Protein AF-A0A8S3PYC7-F1 (afdb_monomer)

Sequence (165 aa):
MASIVVGSVNCRGLANKVKRLDIFSICKKRYDIAVLVDTHCCLENENKWLQEWGYTGKFSSYSNRSRGVAVLFKNSIEFKINMEIVDNDVIVVGDWNVVQNYSLDTLNYQTENNPRAQVKIHEMMNNLDLLDIWRIQNPSVKRYSWRGPNKDLKPFVVTSDIKTI

Solvent-accessible surface area (backbone atoms only — not comparable to full-atom values): 10017 Å² total; per-residue (Å²): 132,89,62,58,31,38,34,55,44,82,52,79,46,41,84,54,63,68,64,37,52,51,51,49,54,53,38,66,75,70,21,48,34,33,37,36,29,37,30,20,37,26,80,90,46,48,66,58,52,39,58,74,62,68,46,60,66,50,72,50,58,72,28,76,85,47,51,18,40,33,46,36,39,40,86,90,59,92,83,80,92,85,73,99,69,92,64,94,83,76,86,90,83,56,79,72,88,57,67,87,47,69,88,46,41,42,41,94,69,92,68,86,72,66,59,72,59,38,53,53,49,51,51,49,26,65,77,66,74,56,74,66,61,51,48,72,78,36,79,84,59,71,61,73,62,37,78,50,91,51,90,88,54,56,42,31,40,59,57,57,73,42,72,50,118

Structure (mmCIF, N/CA/C/O backbone):
data_AF-A0A8S3PYC7-F1
#
_entry.id   AF-A0A8S3PYC7-F1
#
loop_
_atom_site.group_PDB
_atom_site.id
_atom_site.type_symbol
_atom_site.label_atom_id
_atom_site.label_alt_id
_atom_site.label_comp_id
_atom_site.label_asym_id
_atom_site.label_entity_id
_atom_site.label_seq_id
_atom_site.pdbx_PDB_ins_code
_atom_site.Cartn_x
_atom_site.Cartn_y
_atom_site.Cartn_z
_atom_site.occupancy
_atom_site.B_iso_or_equiv
_atom_site.auth_seq_id
_atom_site.auth_comp_id
_atom_site.auth_asym_id
_atom_site.auth_atom_id
_atom_site.pdbx_PDB_model_num
ATOM 1 N N . MET A 1 1 ? -9.078 -22.794 11.471 1.00 53.59 1 MET A N 1
ATOM 2 C CA . MET A 1 1 ? -8.431 -21.544 11.925 1.00 53.59 1 MET A CA 1
ATOM 3 C C . MET A 1 1 ? -9.069 -20.387 11.182 1.00 53.59 1 MET A C 1
ATOM 5 O O . MET A 1 1 ? -9.497 -20.592 10.052 1.00 53.59 1 MET A O 1
ATOM 9 N N . ALA A 1 2 ? -9.206 -19.223 11.815 1.00 69.94 2 ALA A N 1
ATOM 10 C CA . ALA A 1 2 ? -9.625 -18.014 11.111 1.00 69.94 2 ALA A CA 1
ATOM 11 C C . ALA A 1 2 ? -8.424 -17.472 10.319 1.00 69.94 2 ALA A C 1
ATOM 13 O O . ALA A 1 2 ? -7.358 -17.295 10.899 1.00 69.94 2 ALA A O 1
ATOM 14 N N . SER A 1 3 ? -8.588 -17.258 9.013 1.00 82.62 3 SER A N 1
ATOM 15 C CA . SER A 1 3 ? -7.548 -16.706 8.135 1.00 82.62 3 SER A CA 1
ATOM 16 C C . SER A 1 3 ? -7.606 -15.178 8.139 1.00 82.62 3 SER A C 1
ATOM 18 O O . SER A 1 3 ? -8.700 -14.629 7.986 1.00 82.62 3 SER A O 1
ATOM 20 N N . ILE A 1 4 ? -6.462 -14.502 8.242 1.00 86.31 4 ILE A N 1
ATOM 21 C CA . ILE A 1 4 ? -6.357 -13.039 8.109 1.00 86.31 4 ILE A CA 1
ATOM 22 C C . ILE A 1 4 ? -6.059 -12.689 6.649 1.00 86.31 4 ILE A C 1
ATOM 24 O O . ILE A 1 4 ? -5.155 -13.258 6.038 1.00 86.31 4 ILE A O 1
ATOM 28 N N . VAL A 1 5 ? -6.786 -11.726 6.082 1.00 87.31 5 VAL A N 1
ATOM 29 C CA . VAL A 1 5 ? -6.569 -11.255 4.706 1.00 87.31 5 VAL A CA 1
ATOM 30 C C . VAL A 1 5 ? -5.931 -9.867 4.705 1.00 87.31 5 VAL A C 1
ATOM 32 O O . VAL A 1 5 ? -6.519 -8.904 5.206 1.00 87.31 5 VAL A O 1
ATOM 35 N N . VAL A 1 6 ? -4.755 -9.742 4.084 1.00 86.69 6 VAL A N 1
ATOM 36 C CA . VAL A 1 6 ? -3.992 -8.491 3.986 1.00 86.69 6 VAL A CA 1
ATOM 37 C C . VAL A 1 6 ? -3.969 -7.993 2.538 1.00 86.69 6 VAL A C 1
ATOM 39 O O . VAL A 1 6 ? -3.600 -8.704 1.607 1.00 86.69 6 VAL A O 1
ATOM 42 N N . GLY A 1 7 ? -4.363 -6.744 2.317 1.00 86.56 7 GLY A N 1
ATOM 43 C CA . GLY A 1 7 ? -4.378 -6.133 0.987 1.00 86.56 7 GLY A CA 1
ATOM 44 C C . GLY A 1 7 ? -3.523 -4.886 0.914 1.00 86.56 7 GLY A C 1
ATOM 45 O O . GLY A 1 7 ? -3.391 -4.170 1.904 1.00 86.56 7 GLY A O 1
ATOM 46 N N . SER A 1 8 ? -3.000 -4.578 -0.273 1.00 86.31 8 SER A N 1
ATOM 47 C CA . SER A 1 8 ? -2.338 -3.300 -0.529 1.00 86.31 8 SER A CA 1
ATOM 48 C C . SER A 1 8 ? -2.892 -2.602 -1.771 1.00 86.31 8 SER A C 1
ATOM 50 O O . SER A 1 8 ? -3.187 -3.239 -2.782 1.00 86.31 8 SER A O 1
ATOM 52 N N . VAL A 1 9 ? -3.067 -1.280 -1.691 1.00 87.81 9 VAL A N 1
ATOM 53 C CA . VAL A 1 9 ? -3.665 -0.464 -2.757 1.00 87.81 9 VAL A CA 1
ATOM 54 C C . VAL A 1 9 ? -2.859 0.815 -2.955 1.00 87.81 9 VAL A C 1
ATOM 56 O O . VAL A 1 9 ? -2.819 1.675 -2.072 1.00 87.81 9 VAL A O 1
ATOM 59 N N . ASN A 1 10 ? -2.275 0.990 -4.145 1.00 88.19 10 ASN A N 1
ATOM 60 C CA . ASN A 1 10 ? -1.768 2.296 -4.563 1.00 88.19 10 ASN A CA 1
ATOM 61 C C . ASN A 1 10 ? -2.944 3.217 -4.909 1.00 88.19 10 ASN A C 1
ATOM 63 O O . ASN A 1 10 ? -3.694 2.988 -5.860 1.00 88.19 10 ASN A O 1
ATOM 67 N N . CYS A 1 11 ? -3.104 4.262 -4.105 1.00 88.69 11 CYS A N 1
ATOM 68 C CA . CYS A 1 11 ? -4.239 5.162 -4.161 1.00 88.69 11 CYS A CA 1
ATOM 69 C C . CYS A 1 11 ? -4.059 6.297 -5.164 1.00 88.69 11 CYS A C 1
ATOM 71 O O . CYS A 1 11 ? -5.072 6.822 -5.628 1.00 88.69 11 CYS A O 1
ATOM 73 N N . ARG A 1 12 ? -2.828 6.697 -5.508 1.00 89.12 12 ARG A N 1
ATOM 74 C CA . ARG A 1 12 ? -2.535 7.892 -6.325 1.00 89.12 12 ARG A CA 1
ATOM 75 C C . ARG A 1 12 ? -3.287 9.135 -5.835 1.00 89.12 12 ARG A C 1
ATOM 77 O O . ARG A 1 12 ? -4.076 9.741 -6.569 1.00 89.12 12 ARG A O 1
ATOM 84 N N . GLY A 1 13 ? -3.144 9.432 -4.551 1.00 90.00 13 GLY A N 1
ATOM 85 C CA . GLY A 1 13 ? -3.794 10.522 -3.833 1.00 90.00 13 GLY A CA 1
ATOM 86 C C . GLY A 1 13 ? -5.242 10.239 -3.418 1.00 90.00 13 GLY A C 1
ATOM 87 O O . GLY A 1 13 ? -6.081 9.800 -4.212 1.00 90.00 13 GLY A O 1
ATOM 88 N N . LEU A 1 14 ? -5.561 10.576 -2.168 1.00 94.19 14 LEU A N 1
ATOM 89 C CA . LEU A 1 14 ? -6.886 10.415 -1.557 1.00 94.19 14 LEU A CA 1
ATOM 90 C C . LEU A 1 14 ? -7.571 11.744 -1.216 1.00 94.19 14 LEU A C 1
ATOM 92 O O . LEU A 1 14 ? -8.548 11.753 -0.475 1.00 94.19 14 LEU A O 1
ATOM 96 N N . ALA A 1 15 ? -7.113 12.880 -1.748 1.00 93.75 15 ALA A N 1
ATOM 97 C CA . ALA A 1 15 ? -7.708 14.187 -1.446 1.00 93.75 15 ALA A CA 1
ATOM 98 C C . ALA A 1 15 ? -9.210 14.262 -1.804 1.00 93.75 15 ALA A C 1
ATOM 100 O O . ALA A 1 15 ? -10.020 14.778 -1.026 1.00 93.75 15 ALA A O 1
ATOM 101 N N . ASN A 1 16 ? -9.606 13.682 -2.943 1.00 95.44 16 ASN A N 1
ATOM 102 C CA . ASN A 1 16 ? -11.006 13.607 -3.357 1.00 95.44 16 ASN A CA 1
ATOM 103 C C . ASN A 1 16 ? -11.812 12.705 -2.402 1.00 95.44 16 ASN A C 1
ATOM 105 O O . ASN A 1 16 ? -11.527 11.515 -2.270 1.00 95.44 16 ASN A O 1
ATOM 109 N N . LYS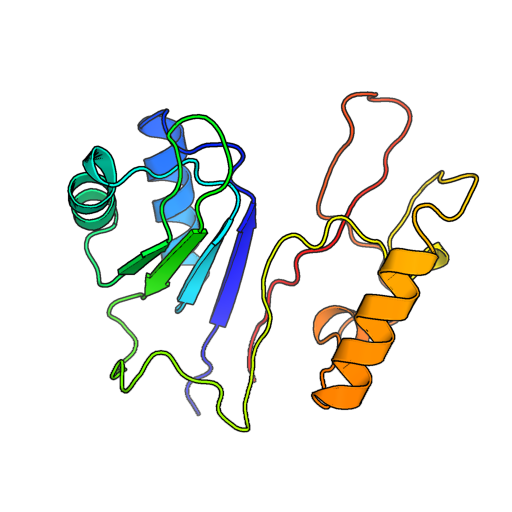 A 1 17 ? -12.839 13.275 -1.756 1.00 96.38 17 LYS A N 1
ATOM 110 C CA . LYS A 1 17 ? -13.647 12.581 -0.740 1.00 96.38 17 LYS A CA 1
ATOM 111 C C . LYS A 1 17 ? -14.390 11.363 -1.289 1.00 96.38 17 LYS A C 1
ATOM 113 O O . LYS A 1 17 ? -14.406 10.342 -0.617 1.00 96.38 17 LYS A O 1
ATOM 118 N N . VAL A 1 18 ? -14.976 11.459 -2.482 1.00 97.12 18 VAL A N 1
ATOM 119 C CA . VAL A 1 18 ? -15.742 10.357 -3.090 1.00 97.12 18 VAL A CA 1
ATOM 120 C C . VAL A 1 18 ? -14.819 9.167 -3.336 1.00 97.12 18 VAL A C 1
ATOM 122 O O . VAL A 1 18 ? -15.025 8.103 -2.762 1.00 97.12 18 VAL A O 1
ATOM 125 N N . LYS A 1 19 ? -13.710 9.395 -4.053 1.00 94.81 19 LYS A N 1
ATOM 126 C CA . LYS A 1 19 ? -12.677 8.377 -4.299 1.00 94.81 19 LYS A CA 1
ATOM 127 C C . LYS A 1 19 ? -12.171 7.744 -3.001 1.00 94.81 19 LYS A C 1
ATOM 129 O O . LYS A 1 19 ? -12.000 6.531 -2.929 1.00 94.81 19 LYS A O 1
ATOM 134 N N . ARG A 1 20 ? -11.905 8.564 -1.979 1.00 97.00 20 ARG A N 1
ATOM 135 C CA . ARG A 1 20 ? -11.398 8.092 -0.685 1.00 97.00 20 ARG A CA 1
ATOM 136 C C . ARG A 1 20 ? -12.394 7.180 0.026 1.00 97.00 20 ARG A C 1
ATOM 138 O O . ARG A 1 20 ? -11.998 6.112 0.482 1.00 97.00 20 ARG A O 1
ATOM 145 N N . LEU A 1 21 ? -13.667 7.565 0.079 1.00 97.25 21 LEU A N 1
ATOM 146 C CA . LEU A 1 21 ? -14.717 6.742 0.682 1.00 97.25 21 LEU A CA 1
ATOM 147 C C . LEU A 1 21 ? -14.955 5.444 -0.100 1.00 97.25 21 LEU A C 1
ATOM 149 O O . LEU A 1 21 ? -15.139 4.396 0.521 1.00 97.25 21 LEU A O 1
ATOM 153 N N . ASP A 1 22 ? -14.877 5.482 -1.430 1.00 96.62 22 ASP A N 1
ATOM 154 C CA . ASP A 1 22 ? -14.985 4.284 -2.268 1.00 96.62 22 ASP A CA 1
ATOM 155 C C . ASP A 1 22 ? -13.839 3.304 -1.994 1.00 96.62 22 ASP A C 1
ATOM 157 O O . ASP A 1 22 ? -14.080 2.119 -1.753 1.00 96.62 22 ASP A O 1
ATOM 161 N N . ILE A 1 23 ? -12.594 3.796 -1.948 1.00 94.62 23 ILE A N 1
ATOM 162 C CA . ILE A 1 23 ? -11.420 2.980 -1.605 1.00 94.62 23 ILE A CA 1
ATOM 163 C C . ILE A 1 23 ? -11.573 2.388 -0.202 1.00 94.62 23 ILE A C 1
ATOM 165 O O . ILE A 1 23 ? -11.395 1.183 -0.029 1.00 94.62 23 ILE A O 1
ATOM 169 N N . PHE A 1 24 ? -11.972 3.188 0.791 1.00 96.62 24 PHE A N 1
ATOM 170 C CA . PHE A 1 24 ? -12.225 2.688 2.144 1.00 96.62 24 PHE A CA 1
ATOM 171 C C . PHE A 1 24 ? -13.307 1.601 2.156 1.00 96.62 24 PHE A C 1
ATOM 173 O O . PHE A 1 24 ? -13.126 0.563 2.793 1.00 96.62 24 PHE A O 1
ATOM 180 N N . SER A 1 25 ? -14.411 1.783 1.426 1.00 95.56 25 SER A N 1
ATOM 181 C CA . SER A 1 25 ? -15.470 0.772 1.342 1.00 95.56 25 SER A CA 1
ATOM 182 C C . SER A 1 25 ? -14.980 -0.528 0.703 1.00 95.56 25 SER A C 1
ATOM 184 O O . SER A 1 25 ? -15.291 -1.608 1.214 1.00 95.56 25 SER A O 1
ATOM 186 N N . ILE A 1 26 ? -14.203 -0.445 -0.380 1.00 93.00 26 ILE A N 1
ATOM 187 C CA . ILE A 1 26 ? -13.619 -1.616 -1.046 1.00 93.00 26 ILE A CA 1
ATOM 188 C C . ILE A 1 26 ? -12.683 -2.355 -0.087 1.00 93.00 26 ILE A C 1
ATOM 190 O O . ILE A 1 26 ? -12.811 -3.571 0.064 1.00 93.00 26 ILE A O 1
ATOM 194 N N . CYS A 1 27 ? -11.799 -1.635 0.605 1.00 92.44 27 CYS A N 1
ATOM 195 C CA . CYS A 1 27 ? -10.856 -2.231 1.546 1.00 92.44 27 CYS A CA 1
ATOM 196 C C . CYS A 1 27 ? -11.563 -2.939 2.708 1.00 92.44 27 CYS A C 1
ATOM 198 O O . CYS A 1 27 ? -11.261 -4.099 2.965 1.00 92.44 27 CYS A O 1
ATOM 200 N N . LYS A 1 28 ? -12.576 -2.321 3.337 1.00 93.31 28 LYS A N 1
ATOM 201 C CA . LYS A 1 28 ? -13.361 -2.959 4.423 1.00 93.31 28 LYS A CA 1
ATOM 202 C C . LYS A 1 28 ? -14.023 -4.275 4.011 1.00 93.31 28 LYS A C 1
ATOM 204 O O . LYS A 1 28 ? -14.215 -5.170 4.840 1.00 93.31 28 LYS A O 1
ATOM 209 N N . LYS A 1 29 ? -14.440 -4.368 2.745 1.00 92.06 29 LYS A N 1
ATOM 210 C CA . LYS A 1 29 ? -15.100 -5.557 2.191 1.00 92.06 29 LYS A CA 1
ATOM 211 C C . LYS A 1 29 ? -14.114 -6.685 1.897 1.00 92.06 29 LYS A C 1
ATOM 213 O O . LYS A 1 29 ? -14.523 -7.839 1.940 1.00 92.06 29 LYS A O 1
ATOM 218 N N . ARG A 1 30 ? -12.861 -6.362 1.567 1.00 89.06 30 ARG A N 1
ATOM 219 C CA . ARG A 1 30 ? -11.885 -7.327 1.037 1.00 89.06 30 ARG A CA 1
ATOM 220 C C . ARG A 1 30 ? -10.810 -7.752 2.023 1.00 89.06 30 ARG A C 1
ATOM 222 O O . ARG A 1 30 ? -10.323 -8.869 1.898 1.00 89.06 30 ARG A O 1
ATOM 229 N N . TYR A 1 31 ? -10.437 -6.877 2.949 1.00 90.31 31 TYR A N 1
ATOM 230 C CA . TYR A 1 31 ? -9.241 -7.051 3.761 1.00 90.31 31 TYR A CA 1
ATOM 231 C C . TYR A 1 31 ? -9.549 -6.844 5.244 1.00 90.31 31 TYR A C 1
ATOM 233 O O . TYR A 1 31 ? -10.345 -5.975 5.614 1.00 90.31 31 TYR A O 1
ATOM 241 N N . ASP A 1 32 ? -8.892 -7.634 6.085 1.00 92.19 32 ASP A N 1
ATOM 242 C CA . ASP A 1 32 ? -8.833 -7.416 7.529 1.00 92.19 32 ASP A CA 1
ATOM 243 C C . ASP A 1 32 ? -7.801 -6.334 7.861 1.00 92.19 32 ASP A C 1
ATOM 245 O O . ASP A 1 32 ? -8.029 -5.503 8.741 1.00 92.19 32 ASP A O 1
ATOM 249 N N . ILE A 1 33 ? -6.705 -6.299 7.095 1.00 91.31 33 ILE A N 1
ATOM 250 C CA . ILE A 1 33 ? -5.672 -5.262 7.148 1.00 91.31 33 ILE A CA 1
ATOM 251 C C . ILE A 1 33 ? -5.467 -4.709 5.737 1.00 91.31 33 ILE A C 1
ATOM 253 O O . ILE A 1 33 ? -5.143 -5.449 4.810 1.00 91.31 33 ILE A O 1
ATOM 257 N N . ALA A 1 34 ? -5.649 -3.404 5.558 1.00 92.12 34 ALA A N 1
ATOM 258 C CA . ALA A 1 34 ? -5.452 -2.725 4.284 1.00 92.12 34 ALA A CA 1
ATOM 259 C C . ALA A 1 34 ? -4.293 -1.729 4.368 1.00 92.12 34 ALA A C 1
ATOM 261 O O . ALA A 1 34 ? -4.311 -0.816 5.191 1.00 92.12 34 ALA A O 1
ATOM 262 N N . VAL A 1 35 ? -3.319 -1.868 3.473 1.00 91.25 35 VAL A N 1
ATOM 263 C CA . VAL A 1 35 ? -2.191 -0.947 3.325 1.00 91.25 35 VAL A CA 1
ATOM 264 C C . VAL A 1 35 ? -2.410 -0.063 2.108 1.00 91.25 35 VAL A C 1
ATOM 266 O O . VAL A 1 35 ? -2.372 -0.503 0.962 1.00 91.25 35 VAL A O 1
ATOM 269 N N . LEU A 1 36 ? -2.661 1.213 2.348 1.00 91.62 36 LEU A N 1
ATOM 270 C CA . LEU A 1 36 ? -2.826 2.212 1.308 1.00 91.62 36 LEU A CA 1
ATOM 271 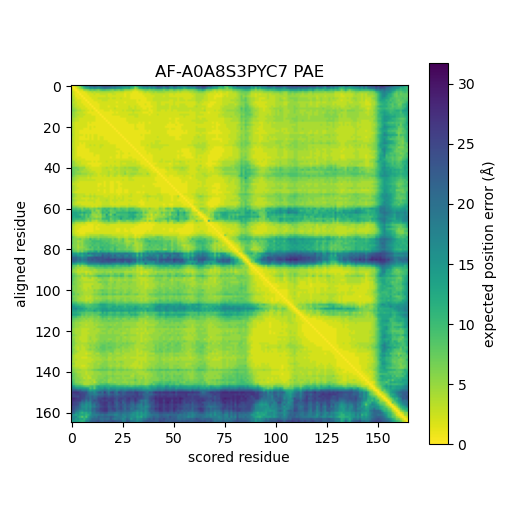C C . LEU A 1 36 ? -1.493 2.912 1.081 1.00 91.62 36 LEU A C 1
ATOM 273 O O . LEU A 1 36 ? -0.932 3.486 2.013 1.00 91.62 36 LEU A O 1
ATOM 277 N N . VAL A 1 37 ? -1.005 2.898 -0.153 1.00 89.12 37 VAL A N 1
ATOM 278 C CA . VAL A 1 37 ? 0.218 3.608 -0.550 1.00 89.12 37 VAL A CA 1
ATOM 279 C C . VAL A 1 37 ? -0.110 4.769 -1.476 1.00 89.12 37 VAL A C 1
ATOM 281 O O . VAL A 1 37 ? -1.166 4.790 -2.111 1.00 89.12 37 VAL A O 1
ATOM 284 N N . ASP 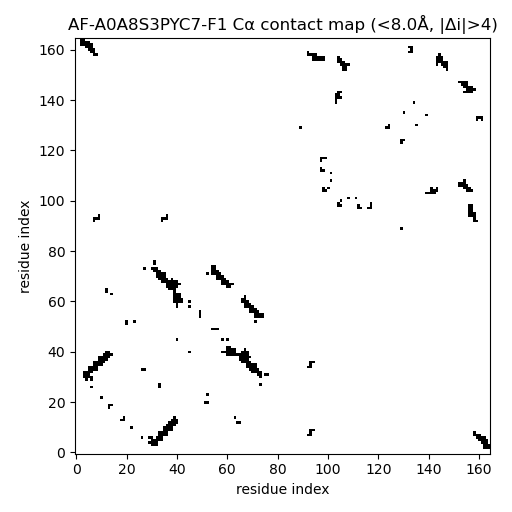A 1 38 ? 0.792 5.748 -1.529 1.00 87.19 38 ASP A N 1
ATOM 285 C CA . ASP A 1 38 ? 0.621 6.986 -2.295 1.00 87.19 38 ASP A CA 1
ATOM 286 C C . ASP A 1 38 ? -0.699 7.698 -1.952 1.00 87.19 38 ASP A C 1
ATOM 288 O O . ASP A 1 38 ? -1.485 8.101 -2.807 1.00 87.19 38 ASP A O 1
ATOM 292 N N . THR A 1 39 ? -1.010 7.774 -0.657 1.00 90.00 39 THR A N 1
ATOM 293 C CA . THR A 1 39 ? -2.274 8.348 -0.165 1.00 90.00 39 THR A CA 1
ATOM 294 C C . THR A 1 39 ? -2.299 9.871 -0.240 1.00 90.00 39 THR A C 1
ATOM 296 O O . THR A 1 39 ? -3.376 10.470 -0.297 1.00 90.00 39 THR A O 1
ATOM 299 N N . HIS A 1 40 ? -1.121 10.492 -0.249 1.00 92.00 40 HIS A N 1
ATOM 300 C CA . HIS A 1 40 ? -0.890 11.918 -0.051 1.00 92.00 40 HIS A CA 1
ATOM 301 C C . HIS A 1 40 ? -1.521 12.417 1.260 1.00 92.00 40 HIS A C 1
ATOM 303 O O . HIS A 1 40 ? -2.088 13.511 1.308 1.00 92.00 40 HIS A O 1
ATOM 309 N N . CYS A 1 41 ? -1.500 11.591 2.317 1.00 87.44 41 CYS A N 1
ATOM 310 C CA . CYS A 1 41 ? -1.903 12.037 3.645 1.00 87.44 41 CYS A CA 1
ATOM 311 C C . CYS A 1 41 ? -0.914 13.073 4.201 1.00 87.44 41 CYS A C 1
ATOM 313 O O . CYS A 1 41 ? 0.305 13.004 4.009 1.00 87.44 41 CYS A O 1
ATOM 315 N N . CYS A 1 42 ? -1.475 14.031 4.926 1.00 89.75 42 CYS A N 1
ATOM 316 C CA . CYS A 1 42 ? -0.782 15.040 5.712 1.00 89.75 42 CYS A CA 1
ATOM 317 C C . CYS A 1 42 ? -1.381 15.040 7.123 1.00 89.75 42 CYS A C 1
ATOM 319 O O . CYS A 1 42 ? -2.522 14.594 7.293 1.00 89.75 42 CYS A O 1
ATOM 321 N N . LEU A 1 43 ? -0.628 15.532 8.109 1.00 89.25 43 LEU A N 1
ATOM 322 C CA . LEU A 1 43 ? -1.023 15.518 9.523 1.00 89.25 43 LEU A CA 1
ATOM 323 C C . LEU A 1 43 ? -2.407 16.145 9.752 1.00 89.25 43 LEU A C 1
ATOM 325 O O . LEU A 1 43 ? -3.182 15.653 10.568 1.00 89.25 43 LEU A O 1
ATOM 329 N N . GLU A 1 44 ? -2.767 17.178 8.983 1.00 91.31 44 GLU A N 1
ATOM 330 C CA . GLU A 1 44 ? -4.065 17.851 9.105 1.00 91.31 44 GLU A CA 1
ATOM 331 C C . GLU A 1 44 ? -5.248 16.941 8.737 1.00 91.31 44 GLU A C 1
ATOM 333 O O . GLU A 1 44 ? -6.364 17.122 9.230 1.00 91.31 44 GLU A O 1
ATOM 338 N N . ASN A 1 45 ? -5.022 15.952 7.871 1.00 91.50 45 ASN A N 1
ATOM 339 C CA . ASN A 1 45 ? -6.075 15.107 7.322 1.00 91.50 45 ASN A CA 1
ATOM 340 C C . ASN A 1 45 ? -6.217 13.759 8.036 1.00 91.50 45 ASN A C 1
ATOM 342 O O . ASN A 1 45 ? -7.261 13.124 7.885 1.00 91.50 45 ASN A O 1
ATOM 346 N N . GLU A 1 46 ? -5.216 13.318 8.800 1.00 93.56 46 GLU A N 1
ATOM 347 C CA . GLU A 1 46 ? -5.184 11.980 9.409 1.00 93.56 46 GLU A CA 1
ATOM 348 C C . GLU A 1 46 ? -6.403 11.716 10.289 1.00 93.56 46 GLU A C 1
ATOM 350 O O . GLU A 1 46 ? -7.115 10.740 10.067 1.00 93.56 46 GLU A O 1
ATOM 355 N N . ASN A 1 47 ? -6.710 12.625 11.220 1.00 94.56 47 ASN A N 1
ATOM 356 C CA . ASN A 1 47 ? -7.854 12.476 12.124 1.00 94.56 47 ASN A CA 1
ATOM 357 C C . ASN A 1 47 ? -9.177 12.368 11.359 1.00 94.56 47 ASN A C 1
ATOM 359 O O . ASN A 1 47 ? -10.006 11.507 11.650 1.00 94.56 47 ASN A O 1
ATOM 363 N N . LYS A 1 48 ? -9.361 13.209 10.337 1.00 96.00 48 LYS A N 1
ATOM 364 C CA . LYS A 1 48 ? -10.557 13.179 9.490 1.00 96.00 48 LYS A CA 1
ATOM 365 C C . LYS A 1 48 ? -10.656 11.869 8.714 1.00 96.00 48 LYS A C 1
ATOM 367 O O . LYS A 1 48 ? -11.730 11.280 8.637 1.00 96.00 48 LYS A O 1
ATOM 372 N N . TRP A 1 49 ? -9.560 11.421 8.113 1.00 96.38 49 TRP A N 1
ATOM 373 C CA . TRP A 1 49 ? -9.543 10.195 7.317 1.00 96.38 49 TRP A CA 1
ATOM 374 C C . TRP A 1 49 ? -9.709 8.960 8.200 1.00 96.38 49 TRP A C 1
ATOM 376 O O . TRP A 1 49 ? -10.376 8.018 7.787 1.00 96.38 49 TRP A O 1
ATOM 386 N N . LEU A 1 50 ? -9.193 8.982 9.430 1.00 96.06 50 LEU A N 1
ATOM 387 C CA . LEU A 1 50 ? -9.422 7.939 10.423 1.00 96.06 50 LEU A CA 1
ATOM 388 C C . LEU A 1 50 ? -10.892 7.887 10.859 1.00 96.06 50 LEU A C 1
ATOM 390 O O . LEU A 1 50 ? -11.459 6.803 10.936 1.00 96.06 50 LEU A O 1
ATOM 394 N N . GLN A 1 51 ? -11.542 9.036 11.066 1.00 96.44 51 GLN A N 1
ATOM 395 C CA . GLN A 1 51 ? -12.985 9.099 11.341 1.00 96.44 51 GLN A CA 1
ATOM 396 C C . GLN A 1 51 ? -13.821 8.578 10.163 1.00 96.44 51 GLN A C 1
ATOM 398 O O . GLN A 1 51 ? -14.775 7.831 10.363 1.00 96.44 51 GLN A O 1
ATOM 403 N N . GLU A 1 52 ? -13.452 8.926 8.928 1.00 97.00 52 GLU A N 1
ATOM 404 C CA . GLU A 1 52 ? -14.095 8.403 7.714 1.00 97.00 52 GLU A CA 1
ATOM 405 C C . GLU A 1 52 ? -13.844 6.891 7.532 1.00 97.00 52 GLU A C 1
ATOM 407 O O . GLU A 1 52 ? -14.723 6.163 7.060 1.00 97.00 52 GLU A O 1
ATOM 412 N N . TRP A 1 53 ? -12.669 6.394 7.935 1.00 96.94 53 TRP A N 1
ATOM 413 C CA . TRP A 1 53 ? -12.377 4.963 8.020 1.00 96.94 53 TRP A CA 1
ATOM 414 C C . TRP A 1 53 ? -13.194 4.284 9.125 1.00 96.94 53 TRP A C 1
ATOM 416 O O . TRP A 1 53 ? -13.683 3.179 8.923 1.00 96.94 53 TRP A O 1
ATOM 426 N N . GLY A 1 54 ? -13.417 4.930 10.265 1.00 95.62 54 GLY A N 1
ATOM 427 C CA . GLY A 1 54 ? -14.317 4.470 11.325 1.00 95.62 54 GLY A CA 1
ATOM 428 C C . GLY A 1 54 ? -13.820 3.287 12.164 1.00 95.62 54 GLY A C 1
ATOM 429 O O . GLY A 1 54 ? -14.555 2.843 13.039 1.00 95.62 54 GLY A O 1
ATOM 430 N N . TYR A 1 55 ? -12.606 2.785 11.924 1.00 94.44 55 TYR A N 1
ATOM 431 C CA . TYR A 1 55 ? -11.928 1.788 12.764 1.00 94.44 55 TYR A CA 1
ATOM 432 C C . TYR A 1 55 ? -10.505 2.257 13.090 1.00 94.44 55 TYR A C 1
ATOM 434 O O . TYR A 1 55 ? -10.131 3.396 12.812 1.00 94.44 55 TYR A O 1
ATOM 442 N N . THR A 1 56 ? -9.689 1.376 13.660 1.00 93.19 56 THR A N 1
ATOM 443 C CA . THR A 1 56 ? -8.285 1.663 13.945 1.00 93.19 56 THR A CA 1
ATOM 444 C C . THR A 1 56 ? -7.466 1.777 12.656 1.00 93.19 56 THR A C 1
ATOM 446 O O . THR A 1 56 ? -7.675 1.044 11.687 1.00 93.19 56 THR A O 1
ATOM 449 N N . GLY A 1 57 ? -6.496 2.688 12.654 1.00 93.31 57 GLY A N 1
ATOM 450 C CA . GLY A 1 57 ? -5.563 2.894 11.555 1.00 93.31 57 GLY A CA 1
ATOM 451 C C . GLY A 1 57 ? -4.349 3.704 11.998 1.00 93.31 57 GLY A C 1
ATOM 452 O O . GLY A 1 57 ? -4.400 4.427 12.995 1.00 93.31 57 GLY A O 1
ATOM 453 N N . LYS A 1 58 ? -3.249 3.562 1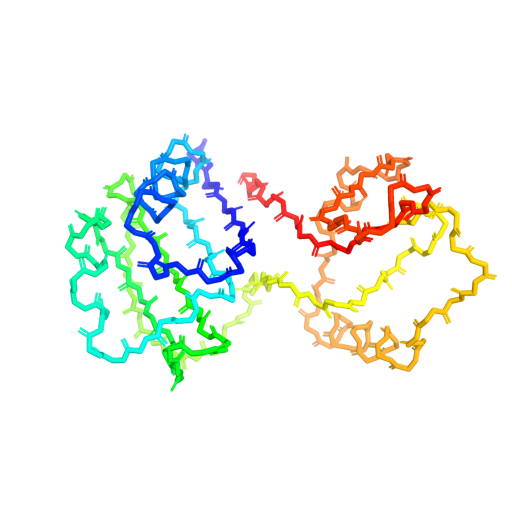1.265 1.00 92.19 58 LYS A N 1
ATOM 454 C CA . LYS A 1 58 ? -2.008 4.321 11.430 1.00 92.19 58 LYS A CA 1
ATOM 455 C C . LYS A 1 58 ? -1.633 4.964 10.107 1.00 92.19 58 LYS A C 1
ATOM 457 O O . LYS A 1 58 ? -1.785 4.349 9.054 1.00 92.19 58 LYS A O 1
ATOM 462 N N . PHE A 1 59 ? -1.147 6.193 10.175 1.00 91.75 59 PHE A N 1
ATOM 463 C CA . PHE A 1 59 ? -0.713 6.960 9.019 1.00 91.75 59 PHE A CA 1
ATOM 464 C C . PHE A 1 59 ? 0.765 7.299 9.183 1.00 91.75 59 PHE A C 1
ATOM 466 O O . PHE A 1 59 ? 1.213 7.664 10.265 1.00 91.75 59 PHE A O 1
ATOM 473 N N . SER A 1 60 ? 1.509 7.161 8.095 1.00 89.88 60 SER A N 1
ATOM 474 C CA . SER A 1 60 ? 2.825 7.755 7.922 1.00 89.88 60 SER A CA 1
ATOM 475 C C . SER A 1 60 ? 2.652 8.873 6.906 1.00 89.88 60 SER A C 1
ATOM 477 O O . SER A 1 60 ? 2.630 8.626 5.696 1.00 89.88 60 SER A O 1
ATOM 479 N N . SER A 1 61 ? 2.393 10.085 7.396 1.00 86.06 61 SER A N 1
ATOM 480 C CA . SER A 1 61 ? 2.173 11.259 6.555 1.00 86.06 61 SER A CA 1
ATOM 481 C C . SER A 1 61 ? 3.472 11.937 6.142 1.00 86.06 61 SER A C 1
ATOM 483 O O . SER A 1 61 ? 4.517 11.804 6.775 1.00 86.06 61 SER A O 1
ATOM 485 N N . TYR A 1 62 ? 3.405 12.668 5.029 1.00 78.56 62 TYR A N 1
ATOM 486 C CA . TYR A 1 62 ? 4.527 13.474 4.552 1.00 78.56 62 TYR A CA 1
ATOM 487 C C . TYR A 1 62 ? 4.049 14.802 3.971 1.00 78.56 62 TYR A C 1
ATOM 489 O O . TYR A 1 62 ? 4.398 15.867 4.466 1.00 78.56 62 TYR A O 1
ATOM 497 N N . SER A 1 63 ? 3.232 14.754 2.917 1.00 78.44 63 SER A N 1
ATOM 498 C CA . SER A 1 63 ? 2.722 15.950 2.249 1.00 78.44 63 SER A CA 1
ATOM 499 C C . SER A 1 63 ? 1.404 15.658 1.544 1.00 78.44 63 SER A C 1
ATOM 501 O O . SER A 1 63 ? 1.158 14.534 1.109 1.00 78.44 63 SER A O 1
ATOM 503 N N . ASN A 1 64 ? 0.604 16.696 1.308 1.00 79.31 64 ASN A N 1
ATOM 504 C CA . ASN A 1 64 ? -0.634 16.583 0.531 1.00 79.31 64 ASN A CA 1
ATOM 505 C C . ASN A 1 64 ? -0.423 16.451 -0.994 1.00 79.31 64 ASN A C 1
ATOM 507 O O . ASN A 1 64 ? -1.398 16.404 -1.748 1.00 79.31 64 ASN A O 1
ATOM 511 N N . ARG A 1 65 ? 0.831 16.395 -1.467 1.00 77.44 65 ARG A N 1
ATOM 512 C CA . ARG A 1 65 ? 1.177 16.326 -2.899 1.00 77.44 65 ARG A CA 1
ATOM 513 C C . ARG A 1 65 ? 1.822 15.016 -3.327 1.00 77.44 65 ARG A C 1
ATOM 515 O O . ARG A 1 65 ? 1.844 14.739 -4.519 1.00 77.44 65 ARG A O 1
ATOM 522 N N . SER A 1 66 ? 2.400 14.272 -2.389 1.00 80.00 66 SER A N 1
ATOM 523 C CA . SER A 1 66 ? 3.181 13.071 -2.683 1.00 80.00 66 SER A CA 1
ATOM 524 C C . SER A 1 66 ? 3.326 12.180 -1.453 1.00 80.00 66 SER A C 1
ATOM 526 O O . SER A 1 66 ? 3.312 12.685 -0.322 1.00 80.00 66 SER A O 1
ATOM 528 N N . ARG A 1 67 ? 3.575 10.885 -1.695 1.00 82.75 67 ARG A N 1
ATOM 529 C CA . ARG A 1 67 ? 3.879 9.868 -0.674 1.00 82.75 67 ARG A CA 1
ATOM 530 C C . ARG A 1 67 ? 2.691 9.638 0.264 1.00 82.75 67 ARG A C 1
ATOM 532 O O . ARG A 1 67 ? 1.542 9.800 -0.130 1.00 82.75 67 ARG A O 1
ATOM 539 N N . GLY A 1 68 ? 2.958 9.221 1.495 1.00 87.88 68 GLY A N 1
ATOM 540 C CA . GLY A 1 68 ? 1.938 8.924 2.487 1.00 87.88 68 GLY A CA 1
ATOM 541 C C . GLY A 1 68 ? 1.490 7.469 2.423 1.00 87.88 68 GLY A C 1
ATOM 542 O O . GLY A 1 68 ? 1.006 7.001 1.387 1.00 87.88 68 GLY A O 1
ATOM 543 N N . VAL A 1 69 ? 1.603 6.775 3.549 1.00 90.12 69 VAL A N 1
ATOM 544 C CA . VAL A 1 69 ? 1.146 5.391 3.723 1.00 90.12 69 VAL A CA 1
ATOM 545 C C . VAL A 1 69 ? 0.106 5.354 4.836 1.00 90.12 69 VAL A C 1
ATOM 547 O O . VAL A 1 69 ? 0.235 6.068 5.829 1.00 90.12 69 VAL A O 1
ATOM 550 N N . ALA A 1 70 ? -0.928 4.533 4.682 1.00 92.75 70 ALA A N 1
ATOM 551 C CA . ALA A 1 70 ? -1.879 4.245 5.746 1.00 92.75 70 ALA A CA 1
ATOM 552 C C . ALA A 1 70 ? -2.023 2.735 5.932 1.00 92.75 70 ALA A C 1
ATOM 554 O O . ALA A 1 70 ? -2.229 2.015 4.960 1.00 92.75 70 ALA A O 1
ATOM 555 N N . VAL A 1 71 ? -1.960 2.266 7.172 1.00 93.12 71 VAL A N 1
ATOM 556 C CA . VAL A 1 71 ? -2.281 0.888 7.552 1.00 93.12 71 VAL A CA 1
ATOM 557 C C . VAL A 1 71 ? -3.598 0.924 8.309 1.00 93.12 71 VAL A C 1
ATOM 559 O O . VAL A 1 71 ? -3.700 1.547 9.364 1.00 93.12 71 VAL A O 1
ATOM 562 N N . LEU A 1 72 ? -4.625 0.305 7.744 1.00 94.25 72 LEU A N 1
ATOM 563 C CA . LEU A 1 72 ? -6.001 0.374 8.213 1.00 94.25 72 LEU A CA 1
ATOM 564 C C . LEU A 1 72 ? -6.467 -1.011 8.653 1.00 94.25 72 LEU A C 1
ATOM 566 O O . LEU A 1 72 ? -6.325 -1.979 7.909 1.00 94.25 72 LEU A O 1
ATOM 570 N N . PHE A 1 73 ? -7.055 -1.095 9.841 1.00 94.12 73 PHE A N 1
ATOM 571 C CA . PHE A 1 73 ? -7.468 -2.353 10.456 1.00 94.12 73 PHE A CA 1
ATOM 572 C C . PHE A 1 73 ? -8.986 -2.427 10.533 1.00 94.12 73 PHE A C 1
ATOM 574 O O . PHE A 1 73 ? -9.657 -1.453 10.886 1.00 94.12 73 PHE A O 1
ATOM 581 N N . LYS A 1 74 ? -9.543 -3.588 10.206 1.00 92.12 74 LYS A N 1
ATOM 582 C CA . LYS A 1 74 ? -10.960 -3.881 10.397 1.00 92.12 74 LYS A CA 1
ATOM 583 C C . LYS A 1 74 ? -11.223 -4.223 11.862 1.00 92.12 74 LYS A C 1
ATOM 585 O O . LYS A 1 74 ? -10.403 -4.851 12.513 1.00 92.12 74 LYS A O 1
ATOM 590 N N . ASN A 1 75 ? -12.398 -3.870 12.379 1.00 88.69 75 ASN A N 1
ATOM 591 C CA . ASN A 1 75 ? -12.745 -4.160 13.777 1.00 88.69 75 ASN A CA 1
ATOM 592 C C . ASN A 1 75 ? -13.069 -5.646 14.053 1.00 88.69 75 ASN A C 1
ATOM 594 O O . ASN A 1 75 ? -13.424 -5.999 15.169 1.00 88.69 75 ASN A O 1
ATOM 598 N N . SER A 1 76 ? -13.018 -6.508 13.029 1.00 83.56 76 SER A N 1
ATOM 599 C CA . SER A 1 76 ? -13.235 -7.955 13.166 1.00 83.56 76 SER A CA 1
ATOM 600 C C . SER A 1 76 ? -11.994 -8.717 13.626 1.00 83.56 76 SER A C 1
ATOM 602 O O . SER A 1 76 ? -12.104 -9.907 13.902 1.00 83.56 76 SER A O 1
ATOM 604 N N . ILE A 1 77 ? -10.833 -8.059 13.684 1.00 82.38 77 ILE A N 1
ATOM 605 C CA . ILE A 1 77 ? -9.593 -8.646 14.185 1.00 82.38 77 ILE A CA 1
ATOM 606 C C . ILE A 1 77 ? -9.255 -8.053 15.549 1.00 82.38 77 ILE A C 1
ATOM 608 O O . ILE A 1 77 ? -9.265 -6.836 15.732 1.00 82.38 77 ILE A O 1
ATOM 612 N N . GLU A 1 78 ? -8.944 -8.920 16.506 1.00 82.81 78 GLU A N 1
ATOM 613 C CA . GLU A 1 78 ? -8.330 -8.507 17.761 1.00 82.81 78 GLU A CA 1
ATOM 614 C C . GLU A 1 78 ? -6.823 -8.393 17.536 1.00 82.81 78 GLU A C 1
ATOM 616 O O . GLU A 1 78 ? -6.176 -9.337 17.083 1.00 82.81 78 GLU A O 1
ATOM 621 N N . PHE A 1 79 ? -6.259 -7.220 17.803 1.00 80.88 79 PHE A N 1
ATOM 622 C CA . PHE A 1 79 ? -4.828 -6.992 17.663 1.00 80.88 79 PHE A CA 1
ATOM 623 C C . PHE A 1 79 ? -4.344 -5.971 18.685 1.00 80.88 79 PHE A C 1
ATOM 625 O O . PHE A 1 79 ? -5.090 -5.103 19.143 1.00 80.88 79 PHE A O 1
ATOM 632 N N . LYS A 1 80 ? -3.055 -6.055 19.004 1.00 80.12 80 LYS A N 1
ATOM 633 C CA . LYS A 1 80 ? -2.366 -5.108 19.873 1.00 80.12 80 LYS A CA 1
ATOM 634 C C . LYS A 1 80 ? -1.150 -4.561 19.137 1.00 80.12 80 LYS A C 1
ATOM 636 O O . LYS A 1 80 ? -0.313 -5.320 18.661 1.00 80.12 80 LYS A O 1
ATOM 641 N N . ILE A 1 81 ? -1.057 -3.239 19.038 1.00 76.31 81 ILE A N 1
ATOM 642 C CA . ILE A 1 81 ? 0.133 -2.575 18.496 1.00 76.31 81 ILE A CA 1
ATOM 643 C C . ILE A 1 81 ? 1.158 -2.512 19.633 1.00 76.31 81 ILE A C 1
ATOM 645 O O . ILE A 1 81 ? 0.993 -1.715 20.555 1.00 76.31 81 ILE A O 1
ATOM 649 N N . ASN A 1 82 ? 2.162 -3.394 19.601 1.00 65.50 82 ASN A N 1
ATOM 650 C CA . ASN A 1 82 ? 3.125 -3.551 20.695 1.00 65.50 82 ASN A CA 1
ATOM 651 C C . ASN A 1 82 ? 4.301 -2.564 20.615 1.00 65.50 82 ASN A C 1
ATOM 653 O O . ASN A 1 82 ? 4.623 -1.968 21.635 1.00 65.50 82 ASN A O 1
ATOM 657 N N . MET A 1 83 ? 4.923 -2.378 19.443 1.00 67.50 83 MET A N 1
ATOM 658 C CA . MET A 1 83 ? 6.045 -1.453 19.191 1.00 67.50 83 MET A CA 1
ATOM 659 C C . MET A 1 83 ? 6.256 -1.257 17.676 1.00 67.50 83 MET A C 1
ATOM 661 O O . MET A 1 83 ? 5.775 -2.052 16.874 1.00 67.50 83 MET A O 1
ATOM 665 N N . GLU A 1 84 ? 6.980 -0.205 17.290 1.00 57.66 84 GLU A N 1
ATOM 666 C CA . GLU A 1 84 ? 7.391 0.102 15.909 1.00 57.66 84 GLU A CA 1
ATOM 667 C C . GLU A 1 84 ? 8.833 -0.402 15.680 1.00 57.66 84 GLU A C 1
ATOM 669 O O . GLU A 1 84 ? 9.768 0.387 15.588 1.00 57.66 84 GLU A O 1
ATOM 674 N N . ILE A 1 85 ? 9.050 -1.726 15.725 1.00 61.91 85 ILE A N 1
ATOM 675 C CA . ILE A 1 85 ? 10.377 -2.374 15.614 1.00 61.91 85 ILE A CA 1
ATOM 676 C C . ILE A 1 85 ? 10.227 -3.737 14.903 1.00 61.91 85 ILE A C 1
ATOM 678 O O . ILE A 1 85 ? 9.198 -4.392 15.050 1.00 61.91 85 ILE A O 1
ATOM 682 N N . VAL A 1 86 ? 11.236 -4.127 14.112 1.00 52.22 86 VAL A N 1
ATOM 683 C CA . VAL A 1 86 ? 11.303 -5.353 13.288 1.00 52.22 86 VAL A CA 1
ATOM 684 C C . VAL A 1 86 ? 11.309 -6.619 14.159 1.00 52.22 86 VAL A C 1
ATOM 686 O O . VAL A 1 86 ? 12.128 -6.728 15.069 1.00 52.22 86 VAL A O 1
ATOM 689 N N . ASP A 1 87 ? 10.416 -7.560 13.854 1.00 56.56 87 ASP A N 1
ATOM 690 C CA . ASP A 1 87 ? 10.322 -8.905 14.448 1.00 56.56 87 ASP A CA 1
ATOM 691 C C . ASP A 1 87 ? 10.731 -9.968 13.402 1.00 56.56 87 ASP A C 1
ATOM 693 O O . ASP A 1 87 ? 10.978 -9.625 12.246 1.00 56.56 87 ASP A O 1
ATOM 697 N N . ASN A 1 88 ? 10.811 -11.244 13.783 1.00 61.66 88 ASN A N 1
ATOM 698 C CA . ASN A 1 88 ? 11.223 -12.347 12.903 1.00 61.66 88 ASN A CA 1
ATOM 699 C C . ASN A 1 88 ? 10.202 -12.660 11.792 1.00 61.66 88 ASN A C 1
ATOM 701 O O . ASN A 1 88 ? 10.591 -13.135 10.730 1.00 61.66 88 ASN A O 1
ATOM 705 N N . ASP A 1 89 ? 8.918 -12.358 12.009 1.00 70.50 89 ASP A N 1
ATOM 706 C CA . ASP A 1 89 ? 7.847 -12.584 11.034 1.00 70.50 89 ASP A CA 1
ATOM 707 C C . ASP A 1 89 ? 7.424 -11.258 10.386 1.00 70.50 89 ASP A C 1
ATOM 709 O O . ASP A 1 89 ? 6.651 -10.477 10.950 1.00 70.50 89 ASP A O 1
ATOM 713 N N . VAL A 1 90 ? 7.930 -10.988 9.178 1.00 75.88 90 VAL A N 1
ATOM 714 C CA . VAL A 1 90 ? 7.685 -9.723 8.467 1.00 75.88 90 VAL A CA 1
ATOM 715 C C . VAL A 1 90 ? 6.881 -9.943 7.192 1.00 75.88 90 VAL A C 1
ATOM 717 O O . VAL A 1 90 ? 7.244 -10.727 6.320 1.00 75.88 90 VAL A O 1
ATOM 720 N N . ILE A 1 91 ? 5.819 -9.151 7.035 1.00 79.38 91 ILE A N 1
ATOM 721 C CA . ILE A 1 91 ? 5.134 -8.966 5.755 1.00 79.38 91 ILE A CA 1
ATOM 722 C C . ILE A 1 91 ? 5.531 -7.602 5.194 1.00 79.38 91 ILE A C 1
ATOM 724 O O . ILE A 1 91 ? 5.193 -6.563 5.762 1.00 79.38 91 ILE A O 1
ATOM 728 N N . VAL A 1 92 ? 6.209 -7.600 4.046 1.00 81.56 92 VAL A N 1
ATOM 729 C CA . VAL A 1 92 ? 6.525 -6.369 3.310 1.00 81.56 92 VAL A CA 1
ATOM 730 C C . VAL A 1 92 ? 5.490 -6.160 2.210 1.00 81.56 92 VAL A C 1
ATOM 732 O O . VAL A 1 92 ? 5.336 -6.984 1.312 1.00 81.56 92 VAL A O 1
ATOM 735 N N . VAL A 1 93 ? 4.782 -5.033 2.266 1.00 79.38 93 VAL A N 1
ATOM 736 C CA . VAL A 1 93 ? 3.733 -4.661 1.307 1.00 79.38 93 VAL A CA 1
ATOM 737 C C . VAL A 1 93 ? 3.926 -3.234 0.824 1.00 79.38 93 VAL A C 1
ATOM 739 O O . VAL A 1 93 ? 4.268 -2.340 1.595 1.00 79.38 93 VAL A O 1
ATOM 742 N N . GLY A 1 94 ? 3.670 -3.003 -0.460 1.00 75.06 94 GLY A N 1
ATOM 743 C CA . GLY A 1 94 ? 3.750 -1.674 -1.046 1.00 75.06 94 GLY A CA 1
ATOM 744 C C . GLY A 1 94 ? 3.860 -1.705 -2.562 1.00 75.06 94 GLY A C 1
ATOM 745 O O . GLY A 1 94 ? 3.764 -2.762 -3.180 1.00 75.06 94 GLY A O 1
ATOM 746 N N . ASP A 1 95 ? 4.067 -0.527 -3.144 1.00 80.62 95 ASP A N 1
ATOM 747 C CA . ASP A 1 95 ? 4.392 -0.369 -4.559 1.00 80.62 95 ASP A CA 1
ATOM 748 C C . ASP A 1 95 ? 5.907 -0.210 -4.716 1.00 80.62 95 ASP A C 1
ATOM 750 O O . ASP A 1 95 ? 6.481 0.833 -4.393 1.00 80.62 95 ASP A O 1
ATOM 754 N N . TRP A 1 96 ? 6.553 -1.271 -5.192 1.00 81.88 96 TRP A N 1
ATOM 755 C CA . TRP A 1 96 ? 8.008 -1.349 -5.281 1.00 81.88 96 TRP A CA 1
ATOM 756 C C . TRP A 1 96 ? 8.558 -0.643 -6.519 1.00 81.88 96 TRP A C 1
ATOM 758 O O . TRP A 1 96 ? 9.762 -0.419 -6.593 1.00 81.88 96 TRP A O 1
ATOM 768 N N . ASN A 1 97 ? 7.714 -0.296 -7.500 1.00 82.12 97 ASN A N 1
ATOM 769 C CA . ASN A 1 97 ? 8.133 0.297 -8.779 1.00 82.12 97 ASN A CA 1
ATOM 770 C C . ASN A 1 97 ? 9.229 -0.496 -9.540 1.00 82.12 97 ASN A C 1
ATOM 772 O O . ASN A 1 97 ? 9.868 0.037 -10.448 1.00 82.12 97 ASN A O 1
ATOM 776 N N . VAL A 1 98 ? 9.441 -1.775 -9.203 1.00 86.25 98 VAL A N 1
ATOM 777 C CA . VAL A 1 98 ? 10.458 -2.653 -9.798 1.00 86.25 98 VAL A CA 1
ATOM 778 C C . VAL A 1 98 ? 9.847 -4.018 -10.093 1.00 86.25 98 VAL A C 1
ATOM 780 O O . VAL A 1 98 ? 9.228 -4.642 -9.231 1.00 86.25 98 VAL A O 1
ATOM 783 N N . VAL A 1 99 ? 10.039 -4.487 -11.322 1.00 86.38 99 VAL A N 1
ATOM 784 C CA . VAL A 1 99 ? 9.576 -5.798 -11.780 1.00 86.38 99 VAL A CA 1
ATOM 785 C C . VAL A 1 99 ? 10.548 -6.891 -11.325 1.00 86.38 99 VAL A C 1
ATOM 787 O O . VAL A 1 99 ? 11.755 -6.747 -11.514 1.00 86.38 99 VAL A O 1
ATOM 790 N N . GLN A 1 100 ? 10.032 -7.993 -10.769 1.00 85.81 100 GLN A N 1
ATOM 791 C CA . GLN A 1 100 ? 10.855 -9.122 -10.309 1.00 85.81 100 GLN A CA 1
ATOM 792 C C . GLN A 1 100 ? 11.027 -10.200 -11.389 1.00 85.81 100 GLN A C 1
ATOM 794 O O . GLN A 1 100 ? 12.134 -10.689 -11.587 1.00 85.81 100 GLN A O 1
ATOM 799 N N . ASN A 1 101 ? 9.984 -10.523 -12.164 1.00 86.44 101 ASN A N 1
ATOM 800 C CA . ASN A 1 101 ? 10.094 -11.432 -13.305 1.00 86.44 101 ASN A CA 1
ATOM 801 C C . ASN A 1 101 ? 9.602 -10.771 -14.597 1.00 86.44 101 ASN A C 1
ATOM 803 O O . ASN A 1 101 ? 8.409 -10.759 -14.900 1.00 86.44 101 ASN A O 1
ATOM 807 N N . TYR A 1 102 ? 10.532 -10.283 -15.420 1.00 85.00 102 TYR A N 1
ATOM 808 C CA . TYR A 1 102 ? 10.200 -9.585 -16.664 1.00 85.00 102 TYR A CA 1
ATOM 809 C C . TYR A 1 102 ? 9.327 -10.402 -17.619 1.00 85.00 102 TYR A C 1
ATOM 811 O O . TYR A 1 102 ? 8.398 -9.863 -18.217 1.00 85.00 102 TYR A O 1
ATOM 819 N N . SER A 1 103 ? 9.560 -11.708 -17.733 1.00 84.69 103 SER A N 1
ATOM 820 C CA . SER A 1 103 ? 8.829 -12.558 -18.680 1.00 84.69 103 SER A CA 1
ATOM 821 C C . SER A 1 103 ? 7.353 -12.782 -18.308 1.00 84.69 103 SER A C 1
ATOM 823 O O . SER A 1 103 ? 6.503 -12.973 -19.192 1.00 84.69 103 SER A O 1
ATOM 825 N N . LEU A 1 104 ? 7.034 -12.744 -17.010 1.00 85.81 104 LEU A N 1
ATOM 826 C CA . LEU A 1 104 ? 5.706 -13.065 -16.480 1.00 85.81 104 LEU A CA 1
ATOM 827 C C . LEU A 1 104 ? 4.942 -11.845 -15.949 1.00 85.81 104 LEU A C 1
ATOM 829 O O . LEU A 1 104 ? 3.715 -11.821 -16.041 1.00 85.81 104 LEU A O 1
ATOM 833 N N . ASP A 1 105 ? 5.643 -10.839 -15.432 1.00 84.12 105 ASP A N 1
ATOM 834 C CA . ASP A 1 105 ? 5.050 -9.647 -14.806 1.00 84.12 105 ASP A CA 1
ATOM 835 C C . ASP A 1 10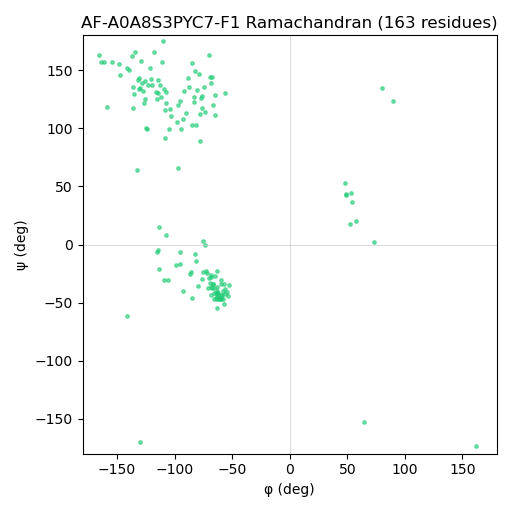5 ? 4.929 -8.470 -15.773 1.00 84.12 105 ASP A C 1
ATOM 837 O O . ASP A 1 105 ? 4.321 -7.448 -15.454 1.00 84.12 105 ASP A O 1
ATOM 841 N N . THR A 1 106 ? 5.471 -8.609 -16.983 1.00 80.00 106 THR A N 1
ATOM 842 C CA . THR A 1 106 ? 5.347 -7.589 -18.019 1.00 80.00 106 THR A CA 1
ATOM 843 C C . THR A 1 106 ? 4.601 -8.080 -19.248 1.00 80.00 106 THR A C 1
ATOM 845 O O . THR A 1 106 ? 4.347 -9.271 -19.459 1.00 80.00 106 THR A O 1
ATOM 848 N N . LEU A 1 107 ? 4.208 -7.111 -20.063 1.00 82.00 107 LEU A N 1
ATOM 849 C CA . LEU A 1 107 ? 3.718 -7.316 -21.409 1.00 82.00 107 LEU A CA 1
ATOM 850 C C . LEU A 1 107 ? 4.384 -6.250 -22.282 1.00 82.00 107 LEU A C 1
ATOM 852 O O . LEU A 1 107 ? 4.482 -5.098 -21.878 1.00 82.00 107 LEU A O 1
ATOM 856 N N . ASN A 1 108 ? 4.878 -6.631 -23.458 1.00 78.06 108 ASN A N 1
ATOM 857 C CA . ASN A 1 108 ? 5.454 -5.708 -24.445 1.00 78.06 108 ASN A CA 1
ATOM 858 C C . ASN A 1 108 ? 6.638 -4.839 -23.958 1.00 78.06 108 ASN A C 1
ATOM 860 O O . ASN A 1 108 ? 6.932 -3.815 -24.575 1.00 78.06 108 ASN A O 1
ATOM 864 N N . TYR A 1 109 ? 7.332 -5.223 -22.881 1.00 71.81 109 TYR A N 1
ATOM 865 C CA . TYR A 1 109 ? 8.602 -4.597 -22.509 1.00 71.81 109 TYR A CA 1
ATOM 866 C C . TYR A 1 109 ? 9.713 -5.100 -23.434 1.00 71.81 109 TYR A C 1
ATOM 868 O O . TYR A 1 109 ? 9.889 -6.305 -23.593 1.00 71.81 109 TYR A O 1
ATOM 876 N N . GLN A 1 110 ? 10.456 -4.176 -24.045 1.00 71.81 110 GLN A N 1
ATOM 877 C CA . GLN A 1 110 ? 11.580 -4.515 -24.927 1.00 71.81 110 GLN A CA 1
ATOM 878 C C . GLN A 1 110 ? 12.891 -4.720 -24.159 1.00 71.81 110 GLN A C 1
ATOM 880 O O . GLN A 1 110 ? 13.791 -5.393 -24.649 1.00 71.81 110 GLN A O 1
ATOM 885 N N . THR A 1 111 ? 13.000 -4.136 -22.964 1.00 78.44 111 THR A N 1
ATOM 886 C CA . THR A 1 111 ? 14.210 -4.146 -22.138 1.00 78.44 111 THR A CA 1
ATOM 887 C C . THR A 1 111 ? 13.867 -4.308 -20.665 1.00 78.44 111 THR A C 1
ATOM 889 O O . THR A 1 111 ? 12.813 -3.864 -20.208 1.00 78.44 111 THR A O 1
ATOM 892 N N . GLU A 1 112 ? 14.787 -4.893 -19.904 1.00 83.06 112 GLU A N 1
ATOM 893 C CA . GLU A 1 112 ? 14.691 -4.960 -18.449 1.00 83.06 112 GLU A CA 1
ATOM 894 C C . GLU A 1 112 ? 15.089 -3.614 -17.836 1.00 83.06 112 GLU A C 1
ATOM 896 O O . GLU A 1 112 ? 16.243 -3.187 -17.902 1.00 83.06 112 GLU A O 1
ATOM 901 N N . ASN A 1 113 ? 14.126 -2.913 -17.244 1.00 80.69 113 ASN A N 1
ATOM 902 C CA . ASN A 1 113 ? 14.378 -1.625 -16.608 1.00 80.69 113 ASN A CA 1
ATOM 903 C C . ASN A 1 113 ? 14.930 -1.800 -15.182 1.00 80.69 113 ASN A C 1
ATOM 905 O O . ASN A 1 113 ? 14.596 -2.730 -14.458 1.00 80.69 113 ASN A O 1
ATOM 909 N N . ASN A 1 114 ? 15.757 -0.865 -14.718 1.00 84.12 114 ASN A N 1
ATOM 910 C CA . ASN A 1 114 ? 16.223 -0.830 -13.323 1.00 84.12 114 ASN A CA 1
ATOM 911 C C . ASN A 1 114 ? 16.773 -2.172 -12.756 1.00 84.12 114 ASN A C 1
ATOM 913 O O . ASN A 1 114 ? 16.481 -2.490 -11.600 1.00 84.12 114 ASN A O 1
ATOM 917 N N . PRO A 1 115 ? 17.605 -2.947 -13.485 1.00 88.75 115 PRO A N 1
ATOM 918 C CA . PRO A 1 115 ? 18.079 -4.257 -13.015 1.00 88.75 115 PRO A CA 1
ATOM 919 C C . PRO A 1 115 ? 18.861 -4.164 -11.696 1.00 88.75 115 PRO A C 1
ATOM 921 O O . PRO A 1 115 ? 18.787 -5.044 -10.847 1.00 88.75 115 PRO A O 1
ATOM 924 N N . ARG A 1 116 ? 19.548 -3.039 -11.453 1.00 92.06 116 ARG A N 1
ATOM 925 C CA . ARG A 1 116 ? 20.238 -2.781 -10.177 1.00 92.06 116 ARG A CA 1
ATOM 926 C C . ARG A 1 116 ? 19.279 -2.704 -8.987 1.00 92.06 116 ARG A C 1
ATOM 928 O O . ARG A 1 116 ? 19.631 -3.152 -7.902 1.00 92.06 116 ARG A O 1
ATOM 935 N N . ALA A 1 117 ? 18.089 -2.134 -9.180 1.00 89.06 117 ALA A N 1
ATOM 936 C CA . ALA A 1 117 ? 17.084 -2.059 -8.125 1.00 89.06 117 ALA A CA 1
ATOM 937 C C . ALA A 1 117 ? 16.491 -3.446 -7.843 1.00 89.06 117 ALA A C 1
ATOM 939 O O . ALA A 1 117 ? 16.298 -3.796 -6.685 1.00 89.06 117 ALA A O 1
ATOM 940 N N . GLN A 1 118 ? 16.290 -4.262 -8.884 1.00 89.69 118 GLN A N 1
ATOM 941 C CA . GLN A 1 118 ? 15.849 -5.651 -8.738 1.00 89.69 118 GLN A CA 1
ATOM 942 C C . GLN A 1 118 ? 16.857 -6.480 -7.933 1.00 89.69 118 GLN A C 1
ATOM 944 O O . GLN A 1 118 ? 16.475 -7.145 -6.976 1.00 89.69 118 GLN A O 1
ATOM 949 N N . VAL A 1 119 ? 18.154 -6.374 -8.243 1.00 92.69 119 VAL A N 1
ATOM 950 C CA . VAL A 1 119 ? 19.209 -7.049 -7.466 1.00 92.69 119 VAL A CA 1
ATOM 951 C C . VAL A 1 119 ? 19.142 -6.662 -5.987 1.00 92.69 119 VAL A C 1
ATOM 953 O O . VAL A 1 119 ? 19.219 -7.533 -5.127 1.00 92.69 119 VAL A O 1
ATOM 956 N N . LYS A 1 120 ? 18.930 -5.37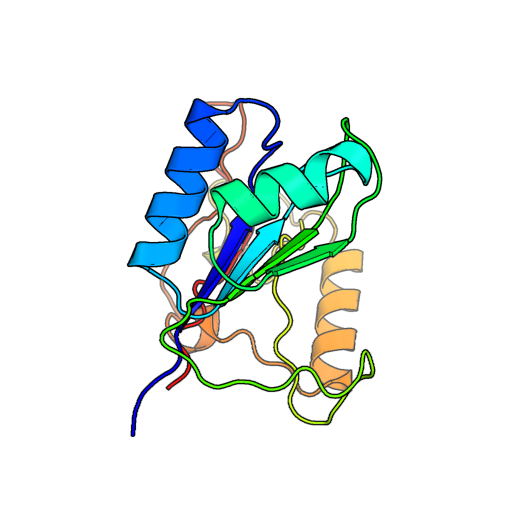9 -5.672 1.00 93.19 120 LYS A N 1
ATOM 957 C CA . LYS A 1 120 ? 18.806 -4.919 -4.279 1.00 93.19 120 LYS A CA 1
ATOM 958 C C . LYS A 1 120 ? 17.564 -5.455 -3.572 1.00 93.19 120 LYS A C 1
ATOM 960 O O . LYS A 1 120 ? 17.628 -5.733 -2.378 1.00 93.19 120 LYS A O 1
ATOM 965 N N . ILE A 1 121 ? 16.463 -5.639 -4.295 1.00 88.88 121 ILE A N 1
ATOM 966 C CA . ILE A 1 121 ? 15.265 -6.288 -3.757 1.00 88.88 121 ILE A CA 1
ATOM 967 C C . ILE A 1 121 ? 15.553 -7.755 -3.447 1.00 88.88 121 ILE A C 1
ATOM 969 O O . ILE A 1 121 ? 15.264 -8.191 -2.340 1.00 88.88 121 ILE A O 1
ATOM 973 N N . HIS A 1 122 ? 16.186 -8.492 -4.361 1.00 89.56 122 HIS A N 1
ATOM 974 C CA . HIS A 1 122 ? 16.554 -9.889 -4.120 1.00 89.56 122 HIS A CA 1
ATOM 975 C C . HIS A 1 122 ? 17.555 -10.048 -2.966 1.00 89.56 122 HIS A C 1
ATOM 977 O O . HIS A 1 122 ? 17.403 -10.954 -2.154 1.00 89.56 122 HIS A O 1
ATOM 983 N N . GLU A 1 123 ? 18.545 -9.158 -2.841 1.00 92.62 123 GLU A N 1
ATOM 984 C CA . GLU A 1 123 ? 19.435 -9.126 -1.672 1.00 92.62 123 GLU A CA 1
ATOM 985 C C . GLU A 1 123 ? 18.636 -8.943 -0.376 1.00 92.62 123 GLU A C 1
ATOM 987 O O . GLU A 1 123 ? 18.841 -9.683 0.582 1.00 92.62 123 GLU A O 1
ATOM 992 N N . MET A 1 124 ? 17.697 -7.992 -0.346 1.00 87.75 124 MET A N 1
ATOM 993 C CA . MET A 1 124 ? 16.842 -7.767 0.819 1.00 87.75 124 MET A CA 1
ATOM 994 C C . MET A 1 124 ? 15.957 -8.979 1.122 1.00 87.75 124 MET A C 1
ATOM 996 O O . MET A 1 124 ? 15.826 -9.346 2.285 1.00 87.75 124 MET A O 1
ATOM 1000 N N . MET A 1 125 ? 15.380 -9.611 0.096 1.00 87.69 125 MET A N 1
ATOM 1001 C CA . MET A 1 125 ? 14.578 -10.823 0.255 1.00 87.69 125 MET A CA 1
ATOM 1002 C C . MET A 1 125 ? 15.404 -11.956 0.856 1.00 87.69 125 MET A C 1
ATOM 1004 O O . MET A 1 125 ? 14.969 -12.554 1.827 1.00 87.69 125 MET A O 1
ATOM 1008 N N . ASN A 1 126 ? 16.617 -12.194 0.357 1.00 88.25 126 ASN A N 1
ATOM 1009 C CA . ASN A 1 126 ? 17.506 -13.220 0.903 1.00 88.25 126 ASN A CA 1
ATOM 1010 C C . ASN A 1 126 ? 17.926 -12.914 2.348 1.00 88.25 126 ASN A C 1
ATOM 1012 O O . ASN A 1 126 ? 17.958 -13.810 3.183 1.00 88.25 126 ASN A O 1
ATOM 1016 N N . ASN A 1 127 ? 18.237 -11.652 2.656 1.00 87.12 127 ASN A N 1
ATOM 1017 C CA . ASN A 1 127 ? 18.687 -11.247 3.991 1.00 87.12 127 ASN A CA 1
ATOM 1018 C C . ASN A 1 127 ? 17.584 -11.346 5.055 1.00 87.12 127 ASN A C 1
ATOM 1020 O O . ASN A 1 127 ? 17.893 -11.507 6.232 1.00 87.12 127 ASN A O 1
ATOM 1024 N N . LEU A 1 128 ? 16.323 -11.197 4.646 1.00 81.44 128 LEU A N 1
ATOM 1025 C CA . LEU A 1 128 ? 15.148 -11.216 5.519 1.00 81.44 128 LEU A CA 1
ATOM 1026 C C . LEU A 1 128 ? 14.313 -12.500 5.364 1.00 81.44 128 LEU A C 1
ATOM 1028 O O . LEU A 1 128 ? 13.208 -12.554 5.892 1.00 81.44 128 LEU A O 1
ATOM 1032 N N . ASP A 1 129 ? 14.813 -13.487 4.612 1.00 83.56 129 ASP A N 1
ATOM 1033 C CA . ASP A 1 129 ? 14.114 -14.734 4.260 1.00 83.56 129 ASP A CA 1
ATOM 1034 C C . ASP A 1 129 ? 12.679 -14.510 3.7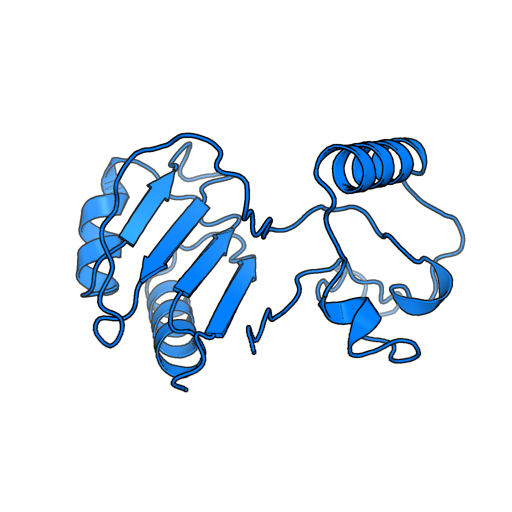28 1.00 83.56 129 ASP A C 1
ATOM 1036 O O . ASP A 1 129 ? 11.714 -15.182 4.092 1.00 83.56 129 ASP A O 1
ATOM 1040 N N . LEU A 1 130 ? 12.517 -13.497 2.869 1.00 84.44 130 LEU A N 1
ATOM 1041 C CA . LEU A 1 130 ? 11.223 -13.108 2.312 1.00 84.44 130 LEU A CA 1
ATOM 1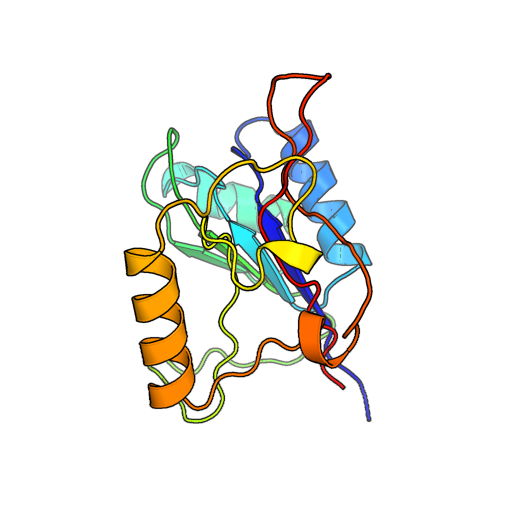042 C C . LEU A 1 130 ? 10.901 -13.879 1.037 1.00 84.44 130 LEU A C 1
ATOM 1044 O O . LEU A 1 130 ? 11.729 -14.058 0.143 1.00 84.44 130 LEU A O 1
ATOM 1048 N N . LEU A 1 131 ? 9.619 -14.203 0.898 1.00 85.12 131 LEU A N 1
ATOM 1049 C CA . LEU A 1 131 ? 9.060 -14.878 -0.263 1.00 85.12 131 LEU A CA 1
ATOM 1050 C C . LEU A 1 131 ? 8.080 -13.971 -1.019 1.00 85.12 131 LEU A C 1
ATOM 1052 O O . LEU A 1 131 ? 7.253 -13.285 -0.417 1.00 85.12 131 LEU A O 1
ATOM 1056 N N . ASP A 1 132 ? 8.098 -14.033 -2.355 1.00 86.38 132 ASP A N 1
ATOM 1057 C CA . ASP A 1 132 ? 7.014 -13.481 -3.178 1.00 86.38 132 ASP A CA 1
ATOM 1058 C C . ASP A 1 132 ? 5.819 -14.447 -3.170 1.00 86.38 132 ASP A C 1
ATOM 1060 O O . ASP A 1 132 ? 5.689 -15.345 -4.010 1.00 86.38 132 ASP A O 1
ATOM 1064 N N . ILE A 1 133 ? 4.933 -14.252 -2.191 1.00 85.62 133 ILE A N 1
ATOM 1065 C CA . ILE A 1 133 ? 3.739 -15.079 -1.970 1.00 85.62 133 ILE A CA 1
ATOM 1066 C C . ILE A 1 133 ? 2.877 -15.167 -3.234 1.00 85.62 133 ILE A C 1
ATOM 1068 O O . ILE A 1 133 ? 2.367 -16.242 -3.562 1.00 85.62 133 ILE A O 1
ATOM 1072 N N . TRP A 1 134 ? 2.708 -14.060 -3.964 1.00 84.12 134 TRP A N 1
ATOM 1073 C CA . TRP A 1 134 ? 1.830 -14.058 -5.128 1.00 84.12 134 TRP A CA 1
ATOM 1074 C C . TRP A 1 134 ? 2.408 -14.915 -6.251 1.00 84.12 134 TRP A C 1
ATOM 1076 O O . TRP A 1 134 ? 1.666 -15.710 -6.837 1.00 84.12 134 TRP A O 1
ATOM 1086 N N . ARG A 1 135 ? 3.715 -14.813 -6.522 1.00 87.75 135 ARG A N 1
ATOM 1087 C CA . ARG A 1 135 ? 4.366 -15.632 -7.553 1.00 87.75 135 ARG A CA 1
ATOM 1088 C C . ARG A 1 135 ? 4.421 -17.108 -7.165 1.00 87.75 135 ARG A C 1
ATOM 1090 O O . ARG A 1 135 ? 4.191 -17.946 -8.033 1.00 87.75 135 ARG A O 1
ATOM 1097 N N . ILE A 1 136 ? 4.630 -17.436 -5.888 1.00 87.25 136 ILE A N 1
ATOM 1098 C CA . ILE A 1 136 ? 4.559 -18.824 -5.392 1.00 87.25 136 ILE A CA 1
ATOM 1099 C C . ILE A 1 136 ? 3.171 -19.422 -5.637 1.00 87.25 136 ILE A C 1
ATOM 1101 O O . ILE A 1 136 ? 3.053 -20.534 -6.146 1.00 87.25 136 ILE A O 1
ATOM 1105 N N . GLN A 1 137 ? 2.111 -18.678 -5.317 1.00 85.25 137 GLN A N 1
ATOM 1106 C CA . GLN A 1 137 ? 0.734 -19.138 -5.518 1.00 85.25 137 GLN A CA 1
ATOM 1107 C C . GLN A 1 137 ? 0.314 -19.142 -6.994 1.00 85.25 137 GLN A C 1
ATOM 1109 O O . GLN A 1 137 ? -0.611 -19.859 -7.371 1.00 85.25 137 GLN A O 1
ATOM 1114 N N . ASN A 1 138 ? 0.977 -18.350 -7.840 1.00 88.12 138 ASN A N 1
ATOM 1115 C CA . ASN A 1 138 ? 0.628 -18.177 -9.247 1.00 88.12 138 ASN A CA 1
ATOM 1116 C C . ASN A 1 138 ? 1.863 -18.302 -10.164 1.00 88.12 138 ASN A C 1
ATOM 1118 O O . ASN A 1 138 ? 2.210 -17.336 -10.852 1.00 88.12 138 ASN A O 1
ATOM 1122 N N . PRO A 1 139 ? 2.527 -19.474 -10.248 1.00 91.81 139 PRO A N 1
ATOM 1123 C CA . PRO A 1 139 ? 3.854 -19.582 -10.865 1.00 91.81 139 PRO A CA 1
ATOM 1124 C C . PRO A 1 139 ? 3.913 -19.164 -12.335 1.00 91.81 139 PRO A C 1
ATOM 1126 O O . PRO A 1 139 ? 4.900 -18.582 -12.767 1.00 91.81 139 PRO A O 1
ATOM 1129 N N . SER A 1 140 ? 2.848 -19.415 -13.099 1.00 91.44 140 SER A N 1
ATOM 1130 C CA . SER A 1 140 ? 2.788 -19.172 -14.548 1.00 91.44 140 SER A CA 1
ATOM 1131 C C . SER A 1 140 ? 1.785 -18.092 -14.962 1.00 91.44 140 SER A C 1
ATOM 1133 O O . SER A 1 140 ? 1.703 -17.735 -16.139 1.00 91.44 140 SER A O 1
ATOM 1135 N N . VAL A 1 141 ? 1.008 -17.552 -14.019 1.00 87.56 141 VAL A N 1
ATOM 1136 C CA . VAL A 1 141 ? -0.042 -16.578 -14.337 1.00 87.56 141 VAL A CA 1
ATOM 1137 C C . VAL A 1 141 ? 0.594 -15.233 -14.665 1.00 87.56 141 VAL A C 1
ATOM 1139 O O . VAL A 1 141 ? 1.471 -14.749 -13.944 1.00 87.56 141 VAL A O 1
ATOM 1142 N N . LYS A 1 142 ? 0.110 -14.603 -15.737 1.00 85.62 142 LYS A N 1
ATOM 1143 C CA . LYS A 1 142 ? 0.419 -13.210 -16.061 1.00 85.62 142 LYS A CA 1
ATOM 1144 C C . LYS A 1 142 ? -0.656 -12.306 -15.464 1.00 85.62 142 LYS A C 1
ATOM 1146 O O . LYS A 1 142 ? -1.799 -12.301 -15.922 1.00 85.62 142 LYS A O 1
ATOM 1151 N N . ARG A 1 143 ? -0.297 -11.569 -14.414 1.00 81.94 143 ARG A N 1
ATOM 1152 C CA . ARG A 1 143 ? -1.141 -10.563 -13.756 1.00 81.94 143 ARG A CA 1
ATOM 1153 C C . ARG A 1 143 ? -0.305 -9.327 -13.449 1.00 81.94 143 ARG A C 1
ATOM 1155 O O . ARG A 1 143 ? 0.912 -9.333 -13.516 1.00 81.94 143 ARG A O 1
ATOM 1162 N N . TYR A 1 144 ? -1.016 -8.240 -13.206 1.00 79.69 144 TYR A N 1
ATOM 1163 C CA . TYR A 1 144 ? -0.645 -6.927 -13.674 1.00 79.69 144 TYR A CA 1
ATOM 1164 C C . TYR A 1 144 ? -1.350 -5.876 -12.795 1.00 79.69 144 TYR A C 1
ATOM 1166 O O . TYR A 1 144 ? -2.582 -5.834 -12.785 1.00 79.69 144 TYR A O 1
ATOM 1174 N N . SER A 1 145 ? -0.611 -5.026 -12.075 1.00 73.06 145 SER A N 1
ATOM 1175 C CA . SER A 1 145 ? -1.154 -4.064 -11.085 1.00 73.06 145 SER A CA 1
ATOM 1176 C C . SER A 1 145 ? -0.982 -2.564 -11.395 1.00 73.06 145 SER A C 1
ATOM 1178 O O . SER A 1 145 ? -1.619 -1.746 -10.740 1.00 73.06 145 SER A O 1
ATOM 1180 N N . TRP A 1 146 ? -0.252 -2.164 -12.443 1.00 74.31 146 TRP A N 1
ATOM 1181 C CA . TRP A 1 146 ? -0.167 -0.763 -12.902 1.00 74.31 146 TRP A CA 1
ATOM 1182 C C . TRP A 1 146 ? -0.420 -0.605 -14.410 1.00 74.31 146 TRP A C 1
ATOM 1184 O O . TRP A 1 146 ? 0.144 -1.338 -15.185 1.00 74.31 146 TRP A O 1
ATOM 1194 N N . ARG A 1 147 ? -1.213 0.356 -14.891 1.00 73.56 147 ARG A N 1
ATOM 1195 C CA . ARG A 1 147 ? -1.314 0.625 -16.347 1.00 73.56 147 ARG A CA 1
ATOM 1196 C C . ARG A 1 147 ? -0.649 1.943 -16.694 1.00 73.56 147 ARG A C 1
ATOM 1198 O O . ARG A 1 147 ? -0.922 2.944 -16.026 1.00 73.56 147 ARG A O 1
ATOM 1205 N N . GLY A 1 148 ? 0.152 1.929 -17.757 1.00 67.56 148 GLY A N 1
ATOM 1206 C CA . GLY A 1 148 ? 0.722 3.133 -18.342 1.00 67.56 148 GLY A CA 1
ATOM 1207 C C . GLY A 1 148 ? -0.303 4.019 -19.051 1.00 67.56 148 GLY A C 1
ATOM 1208 O O . GLY A 1 148 ? -1.414 3.575 -19.347 1.00 67.56 148 GLY A O 1
ATOM 1209 N N . PRO A 1 149 ? 0.056 5.289 -19.307 1.00 63.66 149 PRO A N 1
ATOM 1210 C CA . PRO A 1 149 ? -0.823 6.260 -19.959 1.00 63.66 149 PRO A CA 1
ATOM 1211 C C . PRO A 1 149 ? -1.032 5.978 -21.456 1.00 63.66 149 PRO A C 1
ATOM 1213 O O . PRO A 1 149 ? -2.062 6.364 -22.005 1.00 63.66 149 PRO A O 1
ATOM 1216 N N . ASN A 1 150 ? -0.096 5.278 -22.110 1.00 59.34 150 ASN A N 1
ATOM 1217 C CA . ASN A 1 150 ? -0.259 4.841 -23.495 1.00 59.34 150 ASN A CA 1
ATOM 1218 C C . ASN A 1 150 ? -1.206 3.639 -23.561 1.00 59.34 150 ASN A C 1
ATOM 1220 O O . ASN A 1 150 ? -0.904 2.568 -23.037 1.00 59.34 150 ASN A O 1
ATOM 1224 N N . LYS A 1 151 ? -2.348 3.807 -24.238 1.00 47.16 151 LYS A N 1
ATOM 1225 C CA . LYS A 1 151 ? -3.358 2.749 -24.416 1.00 47.16 151 LYS A CA 1
ATOM 1226 C C . LYS A 1 151 ? -2.824 1.542 -25.207 1.00 47.16 151 LYS A C 1
ATOM 1228 O O . LYS A 1 151 ? -3.335 0.438 -25.018 1.00 47.16 151 LYS A O 1
ATOM 1233 N N . ASP A 1 152 ? -1.773 1.749 -26.004 1.00 46.47 152 ASP A N 1
ATOM 1234 C CA . ASP A 1 152 ? -1.239 0.769 -26.959 1.00 46.47 152 ASP A CA 1
ATOM 1235 C C . ASP A 1 152 ? -0.063 -0.063 -26.418 1.00 46.47 152 ASP A C 1
ATOM 1237 O O . ASP A 1 152 ? 0.233 -1.141 -26.932 1.00 46.47 152 ASP A O 1
ATOM 1241 N N . LEU A 1 153 ? 0.577 0.376 -25.328 1.00 39.81 153 LEU A N 1
ATOM 1242 C CA . LEU A 1 153 ? 1.668 -0.348 -24.671 1.00 39.81 153 LEU A CA 1
ATOM 1243 C C . LEU A 1 153 ? 1.316 -0.545 -23.200 1.00 39.81 153 LEU A C 1
ATOM 1245 O O . LEU A 1 153 ? 1.439 0.357 -22.375 1.00 39.81 153 LEU A O 1
ATOM 1249 N N . LYS A 1 154 ? 0.847 -1.751 -22.878 1.00 37.19 154 LYS A N 1
ATOM 1250 C CA . LYS A 1 154 ? 0.528 -2.155 -21.510 1.00 37.19 154 LYS A CA 1
ATOM 1251 C C . LYS A 1 154 ? 1.757 -2.774 -20.865 1.00 37.19 154 LYS A C 1
ATOM 1253 O O . LYS A 1 154 ? 2.084 -3.891 -21.234 1.00 37.19 154 LYS A O 1
ATOM 1258 N N . PRO A 1 155 ? 2.348 -2.139 -19.853 1.00 38.78 155 PRO A N 1
ATOM 1259 C CA . PRO A 1 155 ? 2.945 -2.959 -18.805 1.00 38.78 155 PRO A CA 1
ATOM 1260 C C . PRO A 1 155 ? 2.607 -2.476 -17.395 1.00 38.78 155 PRO A C 1
ATOM 1262 O O . PRO A 1 155 ? 2.087 -1.375 -17.249 1.00 38.78 155 PRO A O 1
ATOM 1265 N N . PHE A 1 156 ? 2.867 -3.333 -16.396 1.00 39.41 156 PHE A N 1
ATOM 1266 C CA . PHE A 1 156 ? 2.350 -3.258 -15.031 1.00 39.41 156 PHE A CA 1
ATOM 1267 C C . PHE A 1 156 ? 3.393 -3.613 -13.958 1.00 39.41 156 PHE A C 1
ATOM 1269 O O . PHE A 1 156 ? 4.267 -4.428 -14.210 1.00 39.41 156 PHE A O 1
ATOM 1276 N N . VAL A 1 157 ? 3.278 -3.023 -12.758 1.00 32.78 157 VAL A N 1
ATOM 1277 C CA . VAL A 1 157 ? 4.149 -3.256 -11.587 1.00 32.78 157 VAL A CA 1
ATOM 1278 C C . VAL A 1 157 ? 3.324 -3.697 -10.385 1.00 32.78 157 VAL A C 1
ATOM 1280 O O . VAL A 1 157 ? 2.251 -3.134 -10.162 1.00 32.78 157 VAL A O 1
ATOM 1283 N N . VAL A 1 158 ? 3.848 -4.706 -9.677 1.00 39.00 158 VAL A N 1
ATOM 1284 C CA . VAL A 1 158 ? 3.300 -5.572 -8.611 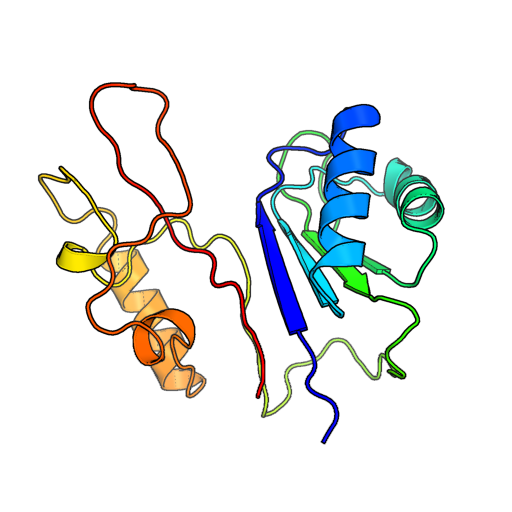1.00 39.00 158 VAL A CA 1
ATOM 1285 C C . VAL A 1 158 ? 2.758 -4.824 -7.384 1.00 39.00 158 VAL A C 1
ATOM 1287 O O . VAL A 1 158 ? 3.472 -4.041 -6.767 1.00 39.00 158 VAL A O 1
ATOM 1290 N N . THR A 1 159 ? 1.538 -5.176 -6.967 1.00 36.91 159 THR A N 1
ATOM 1291 C CA . THR A 1 159 ? 1.213 -5.380 -5.548 1.00 36.91 159 THR A CA 1
ATOM 1292 C C . THR A 1 159 ? 0.490 -6.723 -5.416 1.00 36.91 159 THR A C 1
ATOM 1294 O O . THR A 1 159 ? -0.374 -7.064 -6.231 1.00 36.91 159 THR A O 1
ATOM 1297 N N . SER A 1 160 ? 0.886 -7.529 -4.436 1.00 40.12 160 SER A N 1
ATOM 1298 C CA . SER A 1 160 ? 0.232 -8.790 -4.109 1.00 40.12 160 SER A CA 1
ATOM 1299 C C . SER A 1 160 ? -0.978 -8.511 -3.210 1.00 40.12 160 SER A C 1
ATOM 1301 O O . SER A 1 160 ? -0.873 -7.854 -2.174 1.00 40.12 160 SER A O 1
ATOM 1303 N N . ASP A 1 161 ? -2.151 -9.008 -3.607 1.00 43.53 161 ASP A N 1
ATOM 1304 C CA . ASP A 1 161 ? -3.180 -9.353 -2.626 1.00 43.53 161 ASP A CA 1
ATOM 1305 C C . ASP A 1 161 ? -2.582 -10.507 -1.800 1.00 43.53 161 ASP A C 1
ATOM 1307 O O . ASP A 1 161 ? -2.360 -11.590 -2.346 1.00 43.53 161 ASP A O 1
ATOM 1311 N N . ILE A 1 162 ? -2.261 -10.283 -0.523 1.00 45.31 162 ILE A N 1
ATOM 1312 C CA . ILE A 1 162 ? -1.724 -11.326 0.357 1.00 45.31 162 ILE A CA 1
ATOM 1313 C C . ILE A 1 162 ? -2.896 -11.926 1.125 1.00 45.31 162 ILE A C 1
ATOM 1315 O O . ILE A 1 162 ? -3.374 -11.396 2.127 1.00 45.31 162 ILE A O 1
ATOM 1319 N N . LYS A 1 163 ? -3.378 -13.075 0.659 1.00 38.56 163 LYS A N 1
ATOM 1320 C CA . LYS A 1 163 ? -4.244 -13.906 1.489 1.00 38.56 163 LYS A CA 1
ATOM 1321 C C . LYS A 1 163 ? -3.339 -14.780 2.350 1.00 38.56 163 LYS A C 1
ATOM 1323 O O . LYS A 1 163 ? -2.745 -15.726 1.834 1.00 38.56 163 LYS A O 1
ATOM 1328 N N . THR A 1 164 ? -3.189 -14.428 3.623 1.00 35.66 164 THR A N 1
ATOM 1329 C CA . THR A 1 164 ? -2.503 -15.291 4.584 1.00 35.66 164 THR A CA 1
ATOM 1330 C C . THR A 1 164 ? -3.375 -16.532 4.814 1.00 35.66 164 THR A C 1
ATOM 1332 O O . THR A 1 164 ? -4.607 -16.434 4.815 1.00 35.66 164 THR A O 1
ATOM 1335 N N . ILE A 1 165 ? -2.732 -17.702 4.887 1.00 35.78 165 ILE A N 1
ATOM 1336 C CA . ILE A 1 165 ? -3.373 -19.015 5.085 1.00 35.78 165 ILE A CA 1
ATOM 1337 C C . ILE A 1 165 ? -3.966 -19.089 6.494 1.00 35.78 165 ILE A C 1
ATOM 1339 O O . ILE A 1 165 ? -3.286 -18.621 7.432 1.00 35.78 165 ILE A O 1
#

Secondary structure (DSSP, 8-state):
-PPPEEEEEE-S---SHHHHHHHHHHHHHH-SEEEEES----HHHHHHHHHHH-S-EEEE--BTTB--EEEEE-TTS------SS--SS----S---S-S-HHHH-SS-SS---HHHHHHHHHHHHHTT---HHHHH-TT----S---S-TTS--------EE--

pLDDT: mean 81.24, std 15.94, range [32.78, 97.25]

Organism: Mytilus edulis (NCBI:txid6550)

Radius of gyration: 16.89 Å; Cα contacts (8 Å, |Δi|>4): 265; chains: 1; bounding box: 36×39×48 Å

Mean predicted aligned error: 7.48 Å

Foldseek 3Di:
DDWFWEEEEALLEDPDPVSLLVVLVVCLVGGQKYKYWFHQDDPVCVVVSVVSNVADKDKDHDHNNTIIMMIHGHPVDDDDDDDPDDDLDDDDFDFLVADQDPVQQWDPDPDHPPVVSNVVVVVVCVVSVHDPPQCVVVVRHRDADDADPDPVGGGHTDTDRDGGD

InterPro domains:
  IPR036691 Endonuclease/exonuclease/phosphatase superfamily [G3DSA:3.60.10.10] (2-85)
  IPR036691 Endonuclease/exonuclease/phosphatase superfamily [G3DSA:3.60.10.10] (86-164)
  IPR036691 Endonuclease/exonuclease/phosphatase superfamily [SSF56219] (4-148)

Nearest PDB structures (foldseek):
  7n94-assembly2_B  TM=8.346E-01  e=5.336E-06  Homo sapiens
  2v0s-assembly1_A  TM=8.377E-01  e=3.854E-05  Homo sapiens
  7n8k-assembly2_B  TM=8.405E-01  e=5.301E-05  Homo sapiens
  8uw3-assembly1_A  TM=8.484E-01  e=1.069E-04  Homo sapiens
  8igi-assembly2_B  TM=7.098E-01  e=2.927E-02  Helicobacter pylori 26695